Protein AF-A0A7X3RQG3-F1 (afdb_monomer_lite)

Secondary structure (DSSP, 8-state):
-PPP--------HHHHHHHHHHHHHHHHHHHHHHHHHHHHHHHH--PPPHHHHHHHHHHHHHH-GGGGTS-HHHHHHHHHHH-

pLDDT: mean 93.95, std 4.91, range [71.88, 98.06]

Sequence (83 aa):
MVKSFKYRLCPTKKQEQILLAHIDECRILYNQLLCARIQAWKNENKSLSQYDQTKTIPLLKQQHAAFKQVYSQVLQQVSQRVD

Structure (mmCIF, N/CA/C/O backbone):
data_AF-A0A7X3RQG3-F1
#
_entry.id   AF-A0A7X3RQG3-F1
#
loop_
_atom_site.group_PDB
_atom_site.id
_atom_site.type_symbol
_atom_site.label_atom_id
_atom_site.label_alt_id
_atom_site.label_comp_id
_atom_site.label_asym_id
_atom_site.label_entity_id
_atom_site.label_seq_id
_atom_site.pdbx_PDB_ins_code
_atom_site.Cartn_x
_atom_site.Cartn_y
_atom_site.Cartn_z
_atom_site.occupancy
_atom_site.B_iso_or_equiv
_atom_site.auth_seq_id
_atom_site.auth_comp_id
_atom_site.auth_asym_id
_atom_site.auth_atom_id
_atom_site.pdbx_PDB_model_num
ATOM 1 N N . MET A 1 1 ? 12.493 -12.551 32.926 1.00 72.25 1 MET A N 1
ATOM 2 C CA . MET A 1 1 ? 11.423 -13.254 32.181 1.00 72.25 1 MET A CA 1
ATOM 3 C C . MET A 1 1 ? 10.595 -12.216 31.435 1.00 72.25 1 MET A C 1
ATOM 5 O O . MET A 1 1 ? 9.944 -11.410 32.089 1.00 72.25 1 MET A O 1
ATOM 9 N N . VAL A 1 2 ? 10.667 -12.168 30.101 1.00 76.19 2 VAL A N 1
ATOM 10 C CA . VAL A 1 2 ? 9.850 -11.232 29.307 1.00 76.19 2 VAL A CA 1
ATOM 11 C C . VAL A 1 2 ? 8.411 -11.741 29.320 1.00 76.19 2 VAL A C 1
ATOM 13 O O . VAL A 1 2 ? 8.147 -12.861 28.890 1.00 76.19 2 VAL A O 1
ATOM 16 N N . LYS A 1 3 ? 7.485 -10.949 29.864 1.00 78.88 3 LYS A N 1
ATOM 17 C CA . LYS A 1 3 ? 6.053 -11.259 29.807 1.00 78.88 3 LYS A CA 1
ATOM 18 C C . LYS A 1 3 ? 5.515 -10.772 28.467 1.00 78.88 3 LYS A C 1
ATOM 20 O O . LYS A 1 3 ? 5.679 -9.603 28.132 1.00 78.88 3 LYS A O 1
ATOM 25 N N . SER A 1 4 ? 4.883 -11.667 27.717 1.00 85.62 4 SER A N 1
ATOM 26 C CA . SER A 1 4 ? 4.147 -11.322 26.502 1.00 85.62 4 SER A CA 1
ATOM 27 C C . SER A 1 4 ? 2.653 -11.316 26.808 1.00 85.62 4 SER A C 1
ATOM 29 O O . SER A 1 4 ? 2.159 -12.205 27.503 1.00 85.62 4 SER A O 1
ATOM 31 N N . PHE A 1 5 ? 1.941 -10.311 26.304 1.00 87.81 5 PHE A N 1
ATOM 32 C CA . PHE A 1 5 ? 0.498 -10.177 26.464 1.00 87.81 5 PHE A CA 1
ATOM 33 C C . PHE A 1 5 ? -0.176 -10.258 25.096 1.00 87.81 5 PHE A C 1
ATOM 35 O O . PHE A 1 5 ? 0.255 -9.608 24.143 1.00 87.81 5 PHE A O 1
ATOM 42 N N . LYS A 1 6 ? -1.254 -11.042 25.004 1.00 91.25 6 LYS A N 1
ATOM 43 C CA . LYS A 1 6 ? -2.068 -11.173 23.793 1.00 91.25 6 LYS A CA 1
ATOM 44 C C . LYS A 1 6 ? -3.410 -10.492 24.016 1.00 91.25 6 LYS A C 1
ATOM 46 O O . LYS A 1 6 ? -4.203 -10.950 24.833 1.00 91.25 6 LYS A O 1
ATOM 51 N N . TYR A 1 7 ? -3.675 -9.441 23.250 1.00 90.69 7 TYR A N 1
ATOM 52 C CA . TYR A 1 7 ? -4.946 -8.725 23.280 1.00 90.69 7 TYR A CA 1
ATOM 53 C C . TYR A 1 7 ? -5.698 -8.938 21.970 1.00 90.69 7 TYR A C 1
ATOM 55 O O . TYR A 1 7 ? -5.115 -8.874 20.887 1.00 90.69 7 TYR A O 1
ATOM 63 N N . ARG A 1 8 ? -7.002 -9.206 22.068 1.00 92.56 8 ARG A N 1
ATOM 64 C CA . ARG A 1 8 ? -7.895 -9.216 20.908 1.00 92.56 8 ARG A CA 1
ATOM 65 C C . ARG A 1 8 ? -8.332 -7.782 20.631 1.00 92.56 8 ARG A C 1
ATOM 67 O O . ARG A 1 8 ? -8.759 -7.085 21.546 1.00 92.56 8 ARG A O 1
ATOM 74 N N . LEU A 1 9 ? -8.259 -7.364 19.372 1.00 91.56 9 LEU A N 1
ATOM 75 C CA . LEU A 1 9 ? -8.865 -6.109 18.951 1.00 91.56 9 LEU A CA 1
ATOM 76 C C . LEU A 1 9 ? -10.393 -6.272 18.961 1.00 91.56 9 LEU A C 1
ATOM 78 O O . LEU A 1 9 ? -10.921 -7.139 18.266 1.00 91.56 9 LEU A O 1
ATOM 82 N N . CYS A 1 10 ? -11.086 -5.440 19.734 1.00 95.00 10 CYS A N 1
ATOM 83 C CA . CYS A 1 10 ? -12.548 -5.372 19.775 1.00 95.00 10 CYS A CA 1
ATOM 84 C C . CYS A 1 10 ? -12.994 -3.998 19.247 1.00 95.00 10 CYS A C 1
ATOM 86 O O . CYS A 1 10 ? -13.247 -3.096 20.048 1.00 95.00 10 CYS A O 1
ATOM 88 N N . PRO 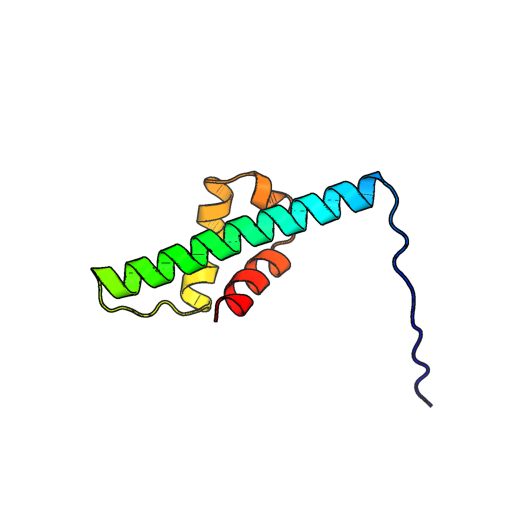A 1 11 ? -13.009 -3.790 17.916 1.00 95.69 11 PRO A N 1
ATOM 89 C CA . PRO A 1 11 ? -13.359 -2.501 17.343 1.00 95.69 11 PRO A CA 1
ATOM 90 C C . PRO A 1 11 ? -14.861 -2.224 17.475 1.00 95.69 11 PRO A C 1
ATOM 92 O O . PRO A 1 11 ? -15.701 -3.117 17.378 1.00 95.69 11 PRO A O 1
ATOM 95 N N . THR A 1 12 ? -15.206 -0.953 17.646 1.00 98.06 12 THR A N 1
ATOM 96 C CA . THR A 1 12 ? -16.576 -0.458 17.466 1.00 98.06 12 THR A CA 1
ATOM 97 C C . THR A 1 12 ? -17.006 -0.590 16.003 1.00 98.06 12 THR A C 1
ATOM 99 O O . THR A 1 12 ? -16.169 -0.645 15.102 1.00 98.06 12 THR A O 1
ATOM 102 N N . LYS A 1 13 ? -18.316 -0.539 15.735 1.00 97.69 13 LYS A N 1
ATOM 103 C CA . LYS A 1 13 ? -18.853 -0.599 14.362 1.00 97.69 13 LYS A CA 1
ATOM 104 C C . LYS A 1 13 ? -18.257 0.464 13.432 1.00 97.69 13 LYS A C 1
ATOM 106 O O . LYS A 1 13 ? -17.931 0.168 12.289 1.00 97.69 13 LYS A O 1
ATOM 111 N N . LYS A 1 14 ? -18.029 1.677 13.946 1.00 97.62 14 LYS A N 1
ATOM 112 C CA . LYS A 1 14 ? -17.365 2.756 13.200 1.00 97.62 14 LYS A CA 1
ATOM 113 C C . LYS A 1 14 ? -15.907 2.417 12.864 1.00 97.62 14 LYS A C 1
ATOM 115 O O . LYS A 1 14 ? -15.456 2.678 11.756 1.00 97.62 14 LYS A O 1
ATOM 120 N N . GLN A 1 15 ? -15.166 1.837 13.808 1.00 97.19 15 GLN A N 1
ATOM 121 C CA . GLN A 1 15 ? -13.779 1.419 13.575 1.00 97.19 15 GLN A CA 1
ATOM 122 C C . GLN A 1 15 ? -13.699 0.263 12.573 1.00 97.19 15 GLN A C 1
ATOM 124 O O . GLN A 1 15 ? -12.842 0.288 11.700 1.00 97.19 15 GLN A O 1
ATOM 129 N N . GLU A 1 16 ? -14.607 -0.711 12.662 1.00 97.31 16 GLU A N 1
ATOM 130 C CA . GLU A 1 16 ? -14.708 -1.830 11.717 1.00 97.31 16 GLU A CA 1
ATOM 131 C C . GLU A 1 16 ? -14.892 -1.327 10.278 1.00 97.31 16 GLU A C 1
ATOM 133 O O . GLU A 1 16 ? -14.139 -1.719 9.390 1.00 97.31 16 GLU A O 1
ATOM 138 N N . GLN A 1 17 ? -15.811 -0.381 10.062 1.00 97.44 17 GLN A N 1
ATOM 139 C CA . GLN A 1 17 ? -16.034 0.236 8.751 1.00 97.44 17 GLN A CA 1
ATOM 140 C C . GLN A 1 17 ? -14.783 0.937 8.204 1.00 97.44 17 GLN A C 1
ATOM 142 O O . GLN A 1 17 ? -14.446 0.761 7.037 1.00 97.44 17 GLN A O 1
ATOM 147 N N . ILE A 1 18 ? -14.070 1.698 9.042 1.00 96.44 18 ILE A N 1
ATOM 148 C CA . ILE A 1 18 ? -12.830 2.383 8.637 1.00 96.44 18 ILE A CA 1
ATOM 149 C C . ILE A 1 18 ? -11.744 1.366 8.265 1.00 96.44 18 ILE A C 1
ATOM 151 O O . ILE A 1 18 ? -11.064 1.532 7.256 1.00 96.44 18 ILE A O 1
ATOM 155 N N . LEU A 1 19 ? -11.587 0.303 9.058 1.00 95.94 19 LEU A N 1
ATOM 156 C CA . LEU A 1 19 ? -10.600 -0.744 8.792 1.00 95.94 19 LEU A CA 1
ATOM 157 C C . LEU A 1 19 ? -10.893 -1.474 7.480 1.00 95.94 19 LEU A C 1
ATOM 159 O O . LEU A 1 19 ? -9.974 -1.684 6.691 1.00 95.94 19 LEU A O 1
ATOM 163 N N . LEU A 1 20 ? -12.158 -1.817 7.225 1.00 96.88 20 LEU A N 1
ATOM 164 C CA . LEU A 1 20 ? -12.577 -2.440 5.970 1.00 96.88 20 LEU A CA 1
ATOM 165 C C . LEU A 1 20 ? -12.325 -1.516 4.775 1.00 96.88 20 LEU A C 1
ATOM 167 O O . LEU A 1 20 ? -11.715 -1.949 3.802 1.00 96.88 20 LEU A O 1
ATOM 171 N N . ALA A 1 21 ? -12.681 -0.232 4.889 1.00 97.06 21 ALA A N 1
ATOM 172 C CA . ALA A 1 21 ? -12.390 0.753 3.851 1.00 97.06 21 ALA A CA 1
ATOM 173 C C . ALA A 1 21 ? -10.882 0.843 3.568 1.00 97.06 21 ALA A C 1
ATOM 175 O O . ALA A 1 21 ? -10.464 0.797 2.417 1.00 97.06 21 ALA A O 1
ATOM 176 N N . HIS A 1 22 ? -10.036 0.885 4.604 1.00 96.81 22 HIS A N 1
ATOM 177 C CA . HIS A 1 22 ? -8.582 0.898 4.420 1.00 96.81 22 HIS A CA 1
ATOM 178 C C . HIS A 1 22 ? -8.059 -0.361 3.716 1.00 96.81 22 HIS A C 1
ATOM 180 O O . HIS A 1 22 ? -7.143 -0.259 2.898 1.00 96.81 22 HIS A O 1
ATOM 186 N N . ILE A 1 23 ? -8.616 -1.537 4.023 1.00 96.25 23 ILE A N 1
ATOM 187 C CA . ILE A 1 23 ? -8.252 -2.797 3.359 1.00 96.25 23 ILE A CA 1
ATOM 188 C C . ILE A 1 23 ? -8.634 -2.747 1.878 1.00 96.25 23 ILE A C 1
ATOM 190 O O . ILE A 1 23 ? -7.819 -3.121 1.033 1.00 96.25 23 ILE A O 1
ATOM 194 N N . ASP A 1 24 ? -9.825 -2.247 1.554 1.00 97.81 24 ASP A N 1
ATOM 195 C CA . ASP A 1 24 ? -10.266 -2.092 0.168 1.00 97.81 24 ASP A CA 1
ATOM 196 C C . ASP A 1 24 ? -9.386 -1.118 -0.616 1.00 97.81 24 ASP A C 1
ATOM 198 O O . ASP A 1 24 ? -8.955 -1.436 -1.725 1.00 97.81 24 ASP A O 1
ATOM 202 N N . GLU A 1 25 ? -9.022 0.018 -0.024 1.00 97.69 25 GLU A N 1
ATOM 203 C CA . GLU A 1 25 ? -8.085 0.957 -0.643 1.00 97.69 25 GLU A CA 1
ATOM 204 C C . GLU A 1 25 ? -6.711 0.314 -0.890 1.00 97.69 25 GLU A C 1
ATOM 206 O O . GLU A 1 25 ? -6.122 0.461 -1.964 1.00 97.69 25 GLU A O 1
ATOM 211 N N . CYS A 1 26 ? -6.210 -0.482 0.060 1.00 97.00 26 CYS A N 1
ATOM 212 C CA . CYS A 1 26 ? -4.967 -1.233 -0.129 1.00 97.00 26 CYS A CA 1
ATOM 213 C C . CYS A 1 26 ? -5.080 -2.273 -1.253 1.00 97.00 26 CYS A C 1
ATOM 215 O O . CYS A 1 26 ? -4.122 -2.466 -2.002 1.00 97.00 26 CYS A O 1
ATOM 217 N N . ARG A 1 27 ? -6.238 -2.929 -1.396 1.00 97.38 27 ARG A N 1
ATOM 218 C CA . ARG A 1 27 ? -6.515 -3.894 -2.471 1.00 97.38 27 ARG A CA 1
ATOM 219 C C . ARG A 1 27 ? -6.533 -3.219 -3.843 1.00 97.38 27 ARG A C 1
ATOM 221 O O . ARG A 1 27 ? -5.980 -3.766 -4.796 1.00 97.38 27 ARG A O 1
ATOM 228 N N . ILE A 1 28 ? -7.130 -2.032 -3.949 1.00 97.25 28 ILE A N 1
ATOM 229 C CA . ILE A 1 28 ? -7.123 -1.237 -5.185 1.00 97.25 28 ILE A CA 1
ATOM 230 C C . ILE A 1 28 ? -5.689 -0.8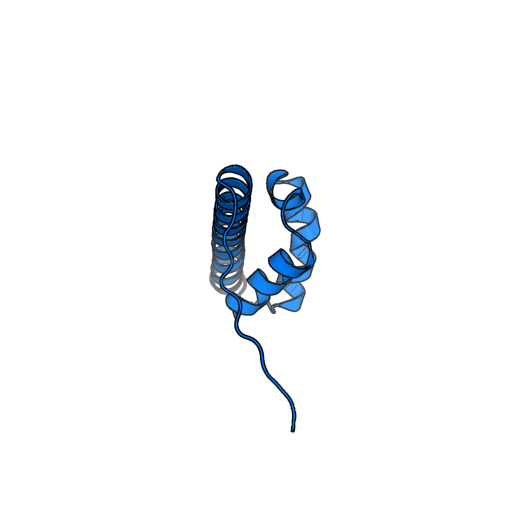52 -5.551 1.00 97.25 28 ILE A C 1
ATOM 232 O O . ILE A 1 28 ? -5.264 -1.102 -6.681 1.00 97.25 28 ILE A O 1
ATOM 236 N N . LEU A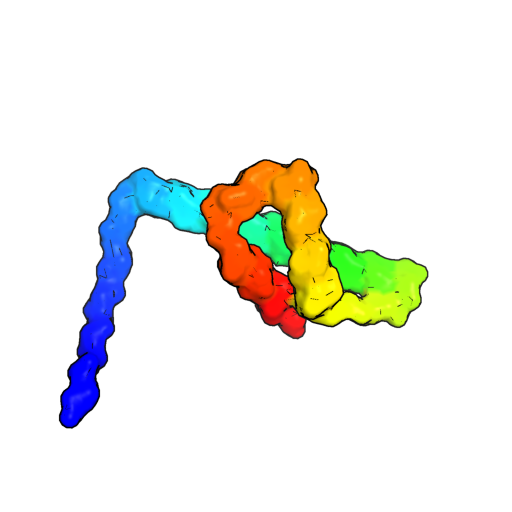 1 29 ? -4.925 -0.312 -4.594 1.00 97.19 29 LEU A N 1
ATOM 237 C CA . LEU A 1 29 ? -3.528 0.058 -4.820 1.00 97.19 29 LEU A CA 1
ATOM 238 C C . LEU A 1 29 ? -2.690 -1.149 -5.263 1.00 97.19 29 LEU A C 1
ATOM 240 O O . LEU A 1 29 ? -1.932 -1.043 -6.222 1.00 97.19 29 LEU A O 1
ATOM 244 N N . TYR A 1 30 ? -2.854 -2.306 -4.614 1.00 97.38 30 TYR A N 1
ATOM 245 C CA . TYR A 1 30 ? -2.156 -3.540 -4.985 1.00 97.38 30 TYR A CA 1
ATOM 246 C C . TYR A 1 30 ? -2.373 -3.883 -6.463 1.00 97.38 30 TYR A C 1
ATOM 248 O O . TYR A 1 30 ? -1.414 -4.088 -7.207 1.00 97.38 30 TYR A O 1
ATOM 256 N N . ASN A 1 31 ? -3.631 -3.877 -6.910 1.00 97.00 31 ASN A N 1
ATOM 257 C CA . ASN A 1 31 ? -3.977 -4.190 -8.294 1.00 97.00 31 ASN A CA 1
ATOM 258 C C . ASN A 1 31 ? -3.412 -3.163 -9.285 1.00 97.00 31 ASN A C 1
ATOM 260 O O . ASN A 1 31 ? -2.960 -3.545 -10.363 1.00 97.00 31 ASN A O 1
ATOM 264 N N . GLN A 1 32 ? -3.402 -1.876 -8.927 1.00 96.12 32 GLN A N 1
ATOM 265 C CA . GLN A 1 32 ? -2.795 -0.828 -9.755 1.00 96.12 32 GLN A CA 1
ATOM 266 C C . GLN A 1 32 ? -1.287 -1.041 -9.922 1.00 96.12 32 GLN A C 1
ATOM 268 O O . GLN A 1 32 ? -0.777 -0.986 -11.040 1.00 96.12 32 GLN A O 1
ATOM 273 N N . LEU A 1 33 ? -0.582 -1.331 -8.826 1.00 96.06 33 LEU A N 1
ATOM 274 C CA . LEU A 1 33 ? 0.858 -1.587 -8.844 1.00 96.06 33 LEU A CA 1
ATOM 275 C C . LEU A 1 33 ? 1.202 -2.856 -9.634 1.00 96.06 33 LEU A C 1
ATOM 277 O O . LEU A 1 33 ? 2.101 -2.834 -10.475 1.00 96.06 33 LEU A O 1
ATOM 281 N N . LEU A 1 34 ? 0.448 -3.939 -9.427 1.00 96.56 34 LEU A N 1
ATOM 282 C CA . LEU A 1 34 ? 0.611 -5.180 -10.184 1.00 96.56 34 LEU A CA 1
ATOM 283 C C . LEU A 1 34 ? 0.384 -4.956 -11.686 1.00 96.56 34 LEU A C 1
ATOM 285 O O . LEU A 1 34 ? 1.181 -5.409 -12.508 1.00 96.56 34 LEU A O 1
ATOM 289 N N . CYS A 1 35 ? -0.667 -4.217 -12.050 1.00 96.44 35 CYS A N 1
ATOM 290 C CA . CYS A 1 35 ? -0.946 -3.861 -13.439 1.00 96.44 35 CYS A CA 1
ATOM 291 C C . CYS A 1 35 ? 0.214 -3.070 -14.060 1.00 96.44 35 CYS A C 1
ATOM 293 O O . CYS A 1 35 ? 0.683 -3.423 -15.142 1.00 96.44 35 CYS A O 1
ATOM 295 N N . ALA A 1 36 ? 0.743 -2.072 -13.344 1.00 95.25 36 ALA A N 1
ATOM 296 C CA . ALA A 1 36 ? 1.877 -1.275 -13.804 1.00 95.25 36 ALA A CA 1
ATOM 297 C C . ALA A 1 36 ? 3.127 -2.133 -14.067 1.00 95.25 36 ALA A C 1
ATOM 299 O O . ALA A 1 36 ? 3.791 -1.941 -15.084 1.00 95.25 36 ALA A O 1
ATOM 300 N N . ARG A 1 37 ? 3.426 -3.124 -13.212 1.00 95.00 37 ARG A N 1
ATOM 301 C CA . ARG A 1 37 ? 4.530 -4.078 -13.446 1.00 95.00 37 ARG A CA 1
ATOM 302 C C . ARG A 1 37 ? 4.315 -4.905 -14.709 1.00 95.00 37 ARG A C 1
ATOM 304 O O . ARG A 1 37 ? 5.219 -5.015 -15.533 1.00 95.00 37 ARG A O 1
ATOM 311 N N . ILE A 1 38 ? 3.116 -5.470 -14.865 1.00 95.75 38 ILE A N 1
ATOM 312 C CA . ILE A 1 38 ? 2.762 -6.283 -16.036 1.00 95.75 38 ILE A CA 1
ATOM 313 C C . ILE A 1 38 ? 2.908 -5.457 -17.319 1.00 95.75 38 ILE A C 1
ATOM 315 O O . ILE A 1 38 ? 3.434 -5.955 -18.313 1.00 95.75 38 ILE A O 1
ATOM 319 N N . GLN A 1 39 ? 2.460 -4.202 -17.304 1.00 96.75 39 GLN A N 1
ATOM 320 C CA . GLN A 1 39 ? 2.563 -3.296 -18.446 1.00 96.75 39 GLN A CA 1
ATOM 321 C C . GLN A 1 39 ? 4.012 -2.895 -18.741 1.00 96.75 39 GLN A C 1
ATOM 323 O O . GLN A 1 39 ? 4.421 -2.960 -19.897 1.00 96.75 39 GLN A O 1
ATOM 328 N N . ALA A 1 40 ? 4.802 -2.545 -17.723 1.00 95.94 40 ALA A N 1
ATOM 329 C CA . ALA A 1 40 ? 6.215 -2.197 -17.890 1.00 95.94 40 ALA A CA 1
ATOM 330 C C . ALA A 1 40 ? 7.024 -3.355 -18.494 1.00 95.94 40 ALA A C 1
ATOM 332 O O . ALA A 1 40 ? 7.838 -3.146 -19.396 1.00 95.94 40 ALA A O 1
ATOM 333 N N . TRP A 1 41 ? 6.744 -4.588 -18.066 1.00 96.00 41 TRP A N 1
ATOM 334 C CA . TRP A 1 41 ? 7.374 -5.766 -18.649 1.00 96.00 41 TRP A CA 1
ATOM 335 C C . TRP A 1 41 ? 6.942 -5.981 -20.102 1.00 96.00 41 TRP A C 1
ATOM 337 O O . TRP A 1 41 ? 7.785 -6.095 -20.984 1.00 96.00 41 TRP A O 1
ATOM 347 N N . LYS A 1 42 ? 5.633 -5.978 -20.380 1.00 97.12 42 LYS A N 1
ATOM 348 C CA . LYS A 1 42 ? 5.110 -6.243 -21.732 1.00 97.12 42 LYS A CA 1
ATOM 349 C C . LYS A 1 42 ? 5.516 -5.192 -22.765 1.00 97.12 42 LYS A C 1
ATOM 351 O O . LYS A 1 42 ? 5.751 -5.547 -23.914 1.00 97.12 42 LYS A O 1
ATOM 356 N N . ASN A 1 43 ? 5.562 -3.923 -22.370 1.00 96.38 43 ASN A N 1
ATOM 357 C CA . ASN A 1 43 ? 5.753 -2.813 -23.302 1.00 96.38 43 ASN A CA 1
ATOM 358 C C . ASN A 1 43 ? 7.221 -2.398 -23.423 1.00 96.38 43 ASN A C 1
ATOM 360 O O . ASN A 1 43 ? 7.657 -1.993 -24.496 1.00 96.38 43 ASN A O 1
ATOM 364 N N . GLU A 1 44 ? 7.978 -2.475 -22.326 1.00 94.88 44 GLU A N 1
ATOM 365 C CA . GLU A 1 44 ? 9.335 -1.926 -22.250 1.00 94.88 44 GLU A CA 1
ATOM 366 C C . GLU A 1 44 ? 10.390 -2.981 -21.882 1.00 94.88 44 GLU A C 1
ATOM 368 O O . GLU A 1 44 ? 11.573 -2.648 -21.852 1.00 94.88 44 GLU A O 1
ATOM 373 N N . ASN A 1 45 ? 9.995 -4.233 -21.594 1.00 93.69 45 ASN A N 1
ATOM 374 C CA . ASN A 1 45 ? 10.856 -5.275 -21.006 1.00 93.69 45 ASN A CA 1
ATOM 375 C C . ASN A 1 45 ? 11.592 -4.796 -19.743 1.00 93.69 45 ASN A C 1
ATOM 377 O O . ASN A 1 45 ? 12.734 -5.174 -19.479 1.00 93.69 45 ASN A O 1
ATOM 381 N N . LYS A 1 46 ? 10.933 -3.941 -18.950 1.00 92.88 46 LYS A N 1
ATOM 382 C CA . LYS A 1 46 ? 11.479 -3.406 -17.700 1.00 92.88 46 LYS A CA 1
ATOM 383 C C . LYS A 1 46 ? 10.780 -4.011 -16.496 1.00 92.88 46 LYS A C 1
ATOM 385 O O . LYS A 1 46 ? 9.554 -4.091 -16.444 1.00 92.88 46 LYS A O 1
ATOM 390 N N . SER A 1 47 ? 11.576 -4.348 -15.490 1.00 90.81 47 SER A N 1
ATOM 391 C CA . SER A 1 47 ? 11.090 -4.711 -14.161 1.00 90.81 47 SER A CA 1
ATOM 392 C C . SER A 1 47 ? 11.067 -3.470 -13.274 1.00 90.81 47 SER A C 1
ATOM 394 O O . SER A 1 47 ? 12.083 -2.793 -13.131 1.00 90.81 47 SER A O 1
ATOM 396 N N . LEU A 1 48 ? 9.916 -3.164 -12.675 1.00 92.81 48 LEU A N 1
A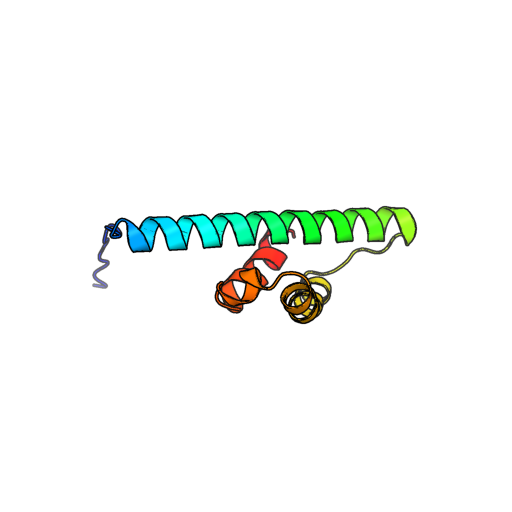TOM 397 C CA . LEU A 1 48 ? 9.791 -2.065 -11.715 1.00 92.81 48 LEU A CA 1
ATOM 398 C C . LEU A 1 48 ? 10.141 -2.560 -10.314 1.00 92.81 48 LEU A C 1
ATOM 400 O O . LEU A 1 48 ? 9.513 -3.500 -9.828 1.00 92.81 48 LEU A O 1
ATOM 404 N N . SER A 1 49 ? 11.071 -1.889 -9.635 1.00 92.38 49 SER A N 1
ATOM 405 C CA . SER A 1 49 ? 11.358 -2.195 -8.231 1.00 92.38 49 SER A CA 1
ATOM 406 C C . SER A 1 49 ? 10.241 -1.696 -7.303 1.00 92.38 49 SER A C 1
ATOM 408 O O . SER A 1 49 ? 9.444 -0.815 -7.663 1.00 92.38 49 SER A O 1
ATOM 410 N N . GLN A 1 50 ? 10.203 -2.203 -6.069 1.00 92.25 50 GLN A N 1
ATOM 411 C CA . GLN A 1 50 ? 9.346 -1.650 -5.017 1.00 92.25 50 GLN A CA 1
ATOM 412 C C . GLN A 1 50 ? 9.632 -0.174 -4.731 1.00 92.25 50 GLN A C 1
ATOM 414 O O . GLN A 1 50 ? 8.695 0.586 -4.465 1.00 92.25 50 GLN A O 1
ATOM 419 N N . TYR A 1 51 ? 10.886 0.272 -4.830 1.00 92.94 51 TYR A N 1
ATOM 420 C CA . TYR A 1 51 ? 11.236 1.682 -4.654 1.00 92.94 51 TYR A CA 1
ATOM 421 C C . TYR A 1 51 ? 10.648 2.555 -5.763 1.00 92.94 51 TYR A C 1
ATOM 423 O O . TYR A 1 51 ? 10.121 3.630 -5.472 1.00 92.94 51 TYR A O 1
ATOM 431 N N . ASP A 1 52 ? 10.674 2.088 -7.013 1.00 93.31 52 ASP A N 1
ATOM 432 C CA . ASP A 1 52 ? 10.109 2.827 -8.148 1.00 93.31 52 ASP A CA 1
ATOM 433 C C . ASP A 1 52 ? 8.595 2.978 -8.014 1.00 93.31 52 ASP A C 1
ATOM 435 O O . ASP A 1 52 ? 8.061 4.073 -8.166 1.00 93.31 52 ASP A O 1
ATOM 439 N N . GLN A 1 53 ? 7.905 1.908 -7.620 1.00 93.38 53 GLN A N 1
ATOM 440 C CA . GLN A 1 53 ? 6.463 1.943 -7.362 1.00 93.38 53 GLN A CA 1
ATOM 441 C C . GLN A 1 53 ? 6.101 2.782 -6.137 1.00 93.38 53 GLN A C 1
ATOM 443 O O . GLN A 1 53 ? 5.093 3.479 -6.129 1.00 93.38 53 GLN A O 1
ATOM 448 N N . THR A 1 54 ? 6.930 2.783 -5.096 1.00 94.31 54 THR A N 1
ATOM 449 C CA . THR A 1 54 ? 6.673 3.612 -3.911 1.00 94.31 54 THR A CA 1
ATOM 450 C C . THR A 1 54 ? 6.719 5.105 -4.246 1.00 94.31 54 THR A C 1
ATOM 452 O O . THR A 1 54 ? 5.929 5.883 -3.707 1.00 94.31 54 THR A O 1
ATOM 455 N N . LYS A 1 55 ? 7.582 5.507 -5.189 1.00 94.88 55 LYS A N 1
ATOM 456 C CA . LYS A 1 55 ? 7.666 6.891 -5.682 1.00 94.88 55 LYS A CA 1
ATOM 457 C C . LYS A 1 55 ? 6.422 7.338 -6.454 1.00 94.88 55 LYS A C 1
ATOM 459 O O . LYS A 1 55 ? 6.197 8.541 -6.547 1.00 94.88 55 LYS A O 1
ATOM 464 N N . THR A 1 56 ? 5.598 6.421 -6.972 1.00 95.12 56 THR A N 1
ATOM 465 C CA . THR A 1 56 ? 4.354 6.782 -7.677 1.00 95.12 56 THR A CA 1
ATOM 466 C C . THR A 1 56 ? 3.178 7.009 -6.724 1.00 95.12 56 THR A C 1
ATOM 468 O O . THR A 1 56 ? 2.233 7.707 -7.083 1.00 95.12 56 THR A O 1
ATOM 471 N N . ILE A 1 57 ? 3.243 6.521 -5.477 1.00 94.69 57 ILE A N 1
ATOM 472 C CA . ILE A 1 57 ? 2.160 6.650 -4.483 1.00 94.69 57 ILE A CA 1
ATOM 473 C C . ILE A 1 57 ? 1.711 8.109 -4.257 1.00 94.69 57 ILE A C 1
ATOM 475 O O . ILE A 1 57 ? 0.501 8.338 -4.194 1.00 94.69 57 ILE A O 1
ATOM 479 N N . PRO A 1 58 ? 2.600 9.120 -4.146 1.00 95.12 58 PRO A N 1
ATOM 480 C CA . PRO A 1 58 ? 2.176 10.517 -4.038 1.00 95.12 58 PRO A CA 1
ATOM 481 C C . PRO A 1 58 ? 1.305 10.981 -5.210 1.00 95.12 58 PRO A C 1
ATOM 483 O O . PRO A 1 58 ? 0.316 11.676 -4.982 1.00 95.12 58 PRO A O 1
ATOM 486 N N . LEU A 1 59 ? 1.628 10.561 -6.437 1.00 95.19 59 LEU A N 1
ATOM 487 C CA . LEU A 1 59 ? 0.827 10.858 -7.626 1.00 95.19 59 LEU A CA 1
ATOM 488 C C . LEU A 1 59 ? -0.513 10.113 -7.581 1.00 95.19 59 LEU A C 1
ATOM 490 O O . LEU A 1 59 ? -1.564 10.716 -7.787 1.00 95.19 59 LEU A O 1
ATOM 494 N N . LEU A 1 60 ? -0.501 8.829 -7.216 1.00 94.88 60 LEU A N 1
ATOM 495 C CA . LEU A 1 60 ? -1.722 8.027 -7.078 1.00 94.88 60 LEU A CA 1
ATOM 496 C C . LEU A 1 60 ? -2.682 8.615 -6.031 1.00 94.88 60 LEU A C 1
ATOM 498 O O . LEU A 1 60 ? -3.891 8.596 -6.226 1.00 94.88 60 LEU A O 1
ATOM 502 N N . LYS A 1 61 ? -2.167 9.223 -4.953 1.00 95.00 61 LYS A N 1
ATOM 503 C CA . LYS A 1 61 ? -2.980 9.954 -3.960 1.00 95.00 61 LYS A CA 1
ATOM 504 C C . LYS A 1 61 ? -3.651 11.212 -4.510 1.00 95.00 61 LYS A C 1
ATOM 506 O O . LYS A 1 61 ? -4.637 11.671 -3.931 1.00 95.00 61 LYS A O 1
ATOM 511 N N . GLN A 1 62 ? -3.096 11.820 -5.556 1.00 94.94 62 GLN A N 1
ATOM 512 C CA . GLN A 1 62 ? -3.723 12.957 -6.233 1.00 94.94 62 GLN A CA 1
ATOM 513 C C . GLN A 1 62 ? -4.857 12.480 -7.144 1.00 94.94 62 GLN A C 1
ATOM 515 O O . GLN A 1 62 ? -5.899 13.123 -7.191 1.00 94.94 62 GLN A O 1
ATOM 520 N N . GLN A 1 63 ? -4.669 11.336 -7.806 1.00 94.81 63 GLN A N 1
ATOM 521 C CA . GLN A 1 63 ? -5.659 10.729 -8.700 1.00 94.81 63 GLN A CA 1
ATOM 522 C C . GLN A 1 63 ? -6.811 10.059 -7.939 1.00 94.81 63 GLN A C 1
ATOM 524 O O . GLN A 1 63 ? -7.954 10.114 -8.379 1.00 94.81 63 GLN A O 1
ATOM 529 N N . HIS A 1 64 ? -6.521 9.458 -6.782 1.00 94.56 64 HIS A N 1
ATOM 530 C CA . HIS A 1 64 ? -7.494 8.759 -5.948 1.00 94.56 64 HIS A CA 1
ATOM 531 C C . HIS A 1 64 ? -7.439 9.275 -4.510 1.00 94.56 64 HIS A C 1
ATOM 533 O O . HIS A 1 64 ? -6.632 8.846 -3.680 1.00 94.56 64 HIS A O 1
ATOM 539 N N . ALA A 1 65 ? -8.310 10.239 -4.208 1.00 94.00 65 ALA A N 1
ATOM 540 C CA . ALA A 1 65 ? -8.279 10.973 -2.945 1.00 94.00 65 ALA A CA 1
ATOM 541 C C . ALA A 1 65 ? -8.496 10.085 -1.704 1.00 94.00 65 ALA A C 1
ATOM 543 O O . ALA A 1 65 ? -8.011 10.435 -0.626 1.00 94.00 65 ALA A O 1
ATOM 544 N N . ALA A 1 66 ? -9.166 8.933 -1.834 1.00 94.50 66 ALA A N 1
ATOM 545 C CA . ALA A 1 66 ? -9.419 8.025 -0.714 1.00 94.50 66 ALA A CA 1
ATOM 546 C C . ALA A 1 66 ? -8.129 7.417 -0.131 1.00 94.50 66 ALA A C 1
ATOM 548 O O . ALA A 1 66 ? -8.049 7.186 1.076 1.00 94.50 66 ALA A O 1
ATOM 549 N N . PHE A 1 67 ? -7.049 7.315 -0.918 1.00 95.75 67 PHE A N 1
ATOM 550 C CA . PHE A 1 67 ? -5.728 6.927 -0.409 1.00 95.75 67 PHE A CA 1
ATOM 551 C C . PHE A 1 67 ? -5.157 7.910 0.622 1.00 95.75 67 PHE A C 1
ATOM 553 O O . PHE A 1 67 ? -4.228 7.567 1.352 1.00 95.75 67 PHE A O 1
ATOM 560 N N . LYS A 1 68 ? -5.673 9.140 0.720 1.0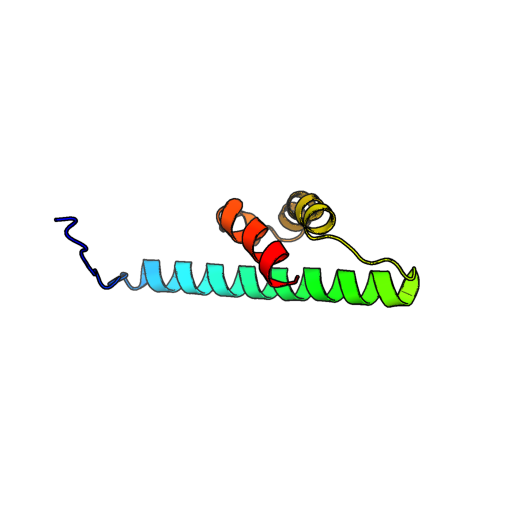0 94.56 68 LYS A N 1
ATOM 561 C CA . LYS A 1 68 ? -5.246 10.083 1.765 1.00 94.56 68 LYS A CA 1
ATOM 562 C C . LYS A 1 68 ? -5.742 9.682 3.157 1.00 94.56 68 LYS A C 1
ATOM 564 O O . LYS A 1 68 ? -5.118 10.089 4.130 1.00 94.56 68 LYS A O 1
ATOM 569 N N . GLN A 1 69 ? -6.805 8.879 3.243 1.00 94.75 69 GLN A N 1
ATOM 570 C CA . GLN A 1 69 ? -7.345 8.385 4.515 1.00 94.75 69 GLN A CA 1
ATOM 571 C C . GLN A 1 69 ? -6.479 7.271 5.116 1.00 94.75 69 GLN A C 1
ATOM 573 O O . GLN A 1 69 ? -6.411 7.108 6.333 1.00 94.75 69 GLN A O 1
ATOM 578 N N . VAL A 1 70 ? -5.763 6.532 4.266 1.00 95.88 70 VAL A N 1
ATOM 579 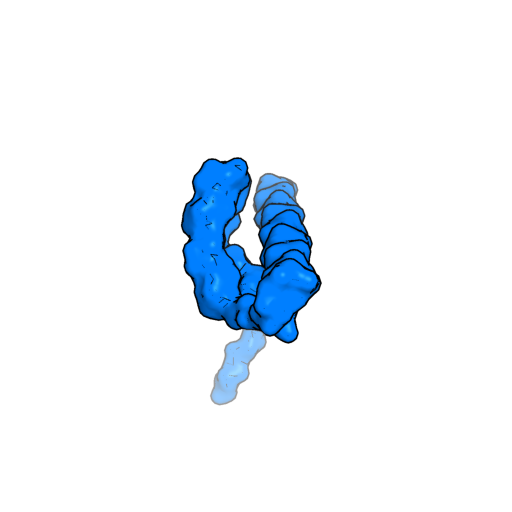C CA . VAL A 1 70 ? -4.863 5.464 4.695 1.00 95.88 70 VAL A CA 1
ATOM 580 C C . VAL A 1 70 ? -3.499 6.044 5.075 1.00 95.88 70 VAL A C 1
ATOM 582 O O . VAL A 1 70 ? -2.904 6.847 4.347 1.00 95.88 70 VAL A O 1
ATOM 585 N N . TYR A 1 71 ? -2.968 5.598 6.216 1.00 95.50 71 TYR A N 1
ATOM 586 C CA . TYR A 1 71 ? -1.643 6.002 6.681 1.00 95.50 71 TYR A CA 1
ATOM 587 C C . TYR A 1 71 ? -0.564 5.707 5.627 1.00 95.50 71 TYR A C 1
ATOM 589 O O . TYR A 1 71 ? -0.550 4.642 5.008 1.00 95.50 71 TYR A O 1
ATOM 597 N N . SER A 1 72 ? 0.361 6.651 5.426 1.00 93.75 72 SER A N 1
ATOM 598 C CA . SER A 1 72 ? 1.371 6.586 4.361 1.00 93.75 72 SER A CA 1
ATOM 599 C C . SER A 1 72 ? 2.187 5.298 4.400 1.00 93.75 72 SER A C 1
ATOM 601 O O . SER A 1 72 ? 2.355 4.674 3.356 1.00 93.75 72 SER A O 1
ATOM 603 N N . GLN A 1 73 ? 2.621 4.865 5.587 1.00 94.88 73 GLN A N 1
ATOM 604 C CA . GLN A 1 73 ? 3.408 3.642 5.733 1.00 94.88 73 GLN A CA 1
ATOM 605 C C . GLN A 1 73 ? 2.634 2.409 5.266 1.00 94.88 73 GLN A C 1
ATOM 607 O O . GLN A 1 73 ? 3.213 1.529 4.644 1.00 94.88 73 GLN A O 1
ATOM 612 N N . VAL A 1 74 ? 1.322 2.345 5.512 1.00 95.94 74 VAL A N 1
ATOM 613 C CA . VAL A 1 74 ? 0.501 1.198 5.097 1.00 95.94 74 VAL A CA 1
ATOM 614 C C . VAL A 1 74 ? 0.479 1.086 3.575 1.00 95.94 74 VAL A C 1
ATOM 616 O O . VAL A 1 74 ? 0.686 -0.003 3.051 1.00 95.94 74 VAL A O 1
ATOM 619 N N . LEU A 1 75 ? 0.326 2.205 2.860 1.00 95.81 75 LEU A N 1
ATOM 620 C CA . LEU A 1 75 ? 0.365 2.216 1.393 1.00 95.81 75 LEU A CA 1
ATOM 621 C C . LEU A 1 75 ? 1.752 1.851 0.846 1.00 95.81 75 LEU A C 1
ATOM 623 O O . LEU A 1 75 ? 1.848 1.121 -0.134 1.00 95.81 75 LEU A O 1
ATOM 627 N N . GLN A 1 76 ? 2.830 2.294 1.498 1.00 94.69 76 GLN A N 1
ATOM 628 C CA . GLN A 1 76 ? 4.194 1.886 1.134 1.00 94.69 76 GLN A CA 1
ATOM 629 C C . GLN A 1 76 ? 4.449 0.394 1.398 1.00 94.69 76 GLN A C 1
ATOM 631 O O . GLN A 1 76 ? 5.210 -0.243 0.685 1.00 94.69 76 GLN A O 1
ATOM 636 N N . GLN A 1 77 ? 3.803 -0.198 2.401 1.00 95.50 77 GLN A N 1
ATOM 637 C CA . GLN A 1 77 ? 3.873 -1.642 2.640 1.00 95.50 77 GLN A CA 1
ATOM 638 C C . GLN A 1 77 ? 3.100 -2.440 1.581 1.00 95.50 77 GLN A C 1
ATOM 640 O O . GLN A 1 77 ? 3.421 -3.601 1.346 1.00 95.50 77 GLN A O 1
ATOM 645 N N . VAL A 1 78 ? 2.106 -1.846 0.908 1.00 96.19 78 VAL A N 1
ATOM 646 C CA . VAL A 1 78 ? 1.430 -2.509 -0.219 1.00 96.19 78 VAL A CA 1
ATOM 647 C C . VAL A 1 78 ? 2.407 -2.745 -1.368 1.00 96.19 78 VAL A C 1
ATOM 649 O O . VAL A 1 78 ? 2.420 -3.849 -1.897 1.00 96.19 78 VAL A O 1
ATOM 652 N N . SER A 1 79 ? 3.275 -1.783 -1.706 1.00 93.44 79 SER A N 1
ATOM 653 C CA . SER A 1 79 ? 4.267 -1.978 -2.776 1.00 93.44 79 SER A CA 1
ATOM 654 C C . SER A 1 79 ? 5.274 -3.089 -2.463 1.00 93.44 79 SER A C 1
ATOM 656 O O . SER A 1 79 ? 5.696 -3.781 -3.383 1.00 93.44 79 SER A O 1
ATOM 658 N N . GLN A 1 80 ? 5.597 -3.311 -1.182 1.00 92.88 80 GLN A N 1
ATOM 659 C CA . GLN A 1 80 ? 6.439 -4.429 -0.727 1.00 92.88 80 GLN A CA 1
ATOM 660 C C . GLN A 1 80 ? 5.759 -5.796 -0.840 1.00 92.88 80 GLN A C 1
ATOM 662 O O . GLN A 1 80 ? 6.446 -6.793 -0.977 1.00 92.88 80 GLN A O 1
ATOM 667 N N . ARG A 1 81 ? 4.425 -5.864 -0.769 1.00 91.50 81 ARG A N 1
ATOM 668 C CA . ARG A 1 81 ? 3.675 -7.130 -0.883 1.00 91.50 81 ARG A CA 1
ATOM 669 C C . ARG A 1 81 ? 3.429 -7.571 -2.326 1.00 91.50 81 ARG A C 1
ATOM 671 O O . ARG A 1 81 ? 2.937 -8.674 -2.539 1.00 91.50 81 ARG A O 1
ATOM 678 N N . VAL A 1 82 ? 3.639 -6.671 -3.287 1.00 89.00 82 VAL A N 1
ATOM 679 C CA . VAL A 1 82 ? 3.538 -6.973 -4.725 1.00 89.00 82 VAL A CA 1
ATOM 680 C C . VAL A 1 82 ? 4.860 -7.564 -5.248 1.00 89.00 82 VAL A C 1
ATOM 682 O O . VAL A 1 82 ? 4.847 -8.206 -6.296 1.00 89.00 82 VAL A O 1
ATOM 685 N N . ASP A 1 83 ? 5.983 -7.327 -4.553 1.00 71.88 83 ASP A N 1
ATOM 686 C CA . ASP A 1 83 ? 7.251 -8.057 -4.750 1.00 71.88 83 ASP A CA 1
ATOM 687 C C . ASP A 1 83 ? 7.125 -9.512 -4.287 1.00 71.88 83 ASP A C 1
ATOM 689 O O . ASP A 1 83 ? 7.654 -10.381 -5.016 1.00 71.88 83 ASP A O 1
#

Foldseek 3Di:
DDDDDDDDDDDDPVVVVLVVLLVVVLVVLLVVLLVVQVCCCVPPVDGAALVNSLVCVVVVCVVPVSCVSHDSVSSSVSSVVSD

Radius of gyration: 16.34 Å; chains: 1; bounding box: 30×26×56 Å